Protein AF-A0A5B7KD66-F1 (afdb_monomer_lite)

Sequence (115 aa):
MDEDEEIEGVAVFNARKYSRIQKKREIKENGYCGMDYGKAYIVRVIMCGKEFLKIKFLERKPNDMYDRPKRDDVDDSVDVKCVFCGPIKLVGTTPYQIRCVDVAYKNYKRLKNIF

Foldseek 3Di:
DPPPPPDAQEFEDDPVVLVVQQVPLPDDAQFWFWFPPVDTWIWGFNDDDPFWTWIFTWDQDPPQWTHDGDPPRIDTGHGSLRTQGDRTDHGDHPRGHYPCRRVSRVVSVVVVVVD

Structure (mmCIF, N/CA/C/O backbone):
data_AF-A0A5B7KD66-F1
#
_entry.id   AF-A0A5B7KD66-F1
#
loop_
_atom_site.group_PDB
_atom_site.id
_atom_site.type_symbol
_atom_site.label_atom_id
_atom_site.label_alt_id
_atom_site.label_comp_id
_atom_site.label_asym_id
_atom_site.label_entity_id
_atom_site.label_seq_id
_atom_site.pdbx_PDB_ins_code
_atom_site.Cartn_x
_atom_site.Cartn_y
_atom_site.Cartn_z
_atom_site.occupancy
_atom_site.B_iso_or_equiv
_atom_site.auth_seq_id
_atom_site.auth_comp_id
_atom_site.auth_asym_id
_atom_site.auth_atom_id
_atom_site.pdbx_PDB_model_num
ATOM 1 N N . MET A 1 1 ? 27.378 1.824 9.423 1.00 34.38 1 MET A N 1
ATOM 2 C CA . MET A 1 1 ? 27.303 2.564 8.153 1.00 34.38 1 MET A CA 1
ATOM 3 C C . MET A 1 1 ? 25.932 2.234 7.586 1.00 34.38 1 MET A C 1
ATOM 5 O O . MET A 1 1 ? 25.794 1.258 6.867 1.00 34.38 1 MET A O 1
ATOM 9 N N . ASP A 1 2 ? 24.899 2.910 8.094 1.00 40.75 2 ASP A N 1
ATOM 10 C CA . ASP A 1 2 ? 23.505 2.700 7.676 1.00 40.75 2 ASP A CA 1
ATOM 11 C C . ASP A 1 2 ? 23.204 3.738 6.594 1.00 40.75 2 ASP A C 1
ATOM 13 O O . ASP A 1 2 ? 22.577 4.767 6.843 1.00 40.75 2 ASP A O 1
ATOM 17 N N . GLU A 1 3 ? 23.754 3.506 5.408 1.00 41.06 3 GLU A N 1
ATOM 18 C CA . GLU A 1 3 ? 23.377 4.254 4.217 1.00 41.06 3 GLU A CA 1
ATOM 19 C C . GLU A 1 3 ? 22.092 3.610 3.689 1.00 41.06 3 GLU A C 1
ATOM 21 O O . GLU A 1 3 ? 22.109 2.651 2.919 1.00 41.06 3 GLU A O 1
ATOM 26 N N . ASP A 1 4 ? 20.956 4.096 4.204 1.00 48.22 4 ASP A N 1
ATOM 27 C CA . ASP A 1 4 ? 19.642 3.952 3.572 1.00 48.22 4 ASP A CA 1
ATOM 28 C C . ASP A 1 4 ? 19.744 4.642 2.196 1.00 48.22 4 ASP A C 1
ATOM 30 O O . ASP A 1 4 ? 19.388 5.812 2.043 1.00 48.22 4 ASP A O 1
ATOM 34 N N . GLU A 1 5 ? 20.294 3.944 1.204 1.00 43.81 5 GLU A N 1
ATOM 35 C CA . GLU A 1 5 ? 20.335 4.403 -0.179 1.00 43.81 5 GLU A CA 1
ATOM 36 C C . GLU A 1 5 ? 18.878 4.460 -0.679 1.00 43.81 5 GLU A C 1
ATOM 38 O O . GLU A 1 5 ? 18.277 3.457 -1.073 1.00 43.81 5 GLU A O 1
ATOM 43 N N . GLU A 1 6 ? 18.251 5.639 -0.569 1.00 47.66 6 GLU A N 1
ATOM 44 C CA . GLU A 1 6 ? 16.992 5.962 -1.245 1.00 47.66 6 GLU A CA 1
ATOM 45 C C . GLU A 1 6 ? 17.275 5.981 -2.754 1.00 47.66 6 GLU A C 1
ATOM 47 O O . GLU A 1 6 ? 17.486 7.031 -3.353 1.00 47.66 6 GLU A O 1
ATOM 52 N N . ILE A 1 7 ? 17.323 4.799 -3.370 1.00 48.16 7 ILE A N 1
ATOM 53 C CA . ILE A 1 7 ? 17.432 4.661 -4.821 1.00 48.16 7 ILE A CA 1
ATOM 54 C C . ILE A 1 7 ? 16.129 5.198 -5.429 1.00 48.16 7 ILE A C 1
ATOM 56 O O . ILE A 1 7 ? 15.035 4.729 -5.092 1.00 48.16 7 ILE A O 1
ATOM 60 N N . GLU A 1 8 ? 16.231 6.184 -6.323 1.00 51.34 8 GLU A N 1
ATOM 61 C CA . GLU A 1 8 ? 15.084 6.701 -7.075 1.00 51.34 8 GLU A CA 1
ATOM 62 C C . GLU A 1 8 ? 14.307 5.537 -7.714 1.00 51.34 8 GLU A C 1
ATOM 64 O O . GLU A 1 8 ? 14.876 4.707 -8.420 1.00 51.34 8 GLU A O 1
ATOM 69 N N . GLY A 1 9 ? 13.000 5.433 -7.449 1.00 54.19 9 GLY A N 1
ATOM 70 C CA . GLY A 1 9 ? 12.168 4.345 -7.983 1.00 54.19 9 GLY A CA 1
ATOM 71 C C . GLY A 1 9 ? 11.941 3.149 -7.056 1.00 54.19 9 GLY A C 1
ATOM 72 O O . GLY A 1 9 ? 11.033 2.359 -7.334 1.00 54.19 9 GLY A O 1
ATOM 73 N N . VAL A 1 10 ? 12.698 3.007 -5.956 1.00 63.00 10 VAL A N 1
ATOM 74 C CA . VAL A 1 10 ? 12.619 1.829 -5.074 1.00 63.00 10 VAL A CA 1
ATOM 75 C C . VAL A 1 10 ? 12.223 2.211 -3.648 1.00 63.00 10 VAL A C 1
ATOM 77 O O . VAL A 1 10 ? 12.980 2.833 -2.910 1.00 63.00 10 VAL A O 1
ATOM 80 N N . ALA A 1 11 ? 11.047 1.760 -3.212 1.00 69.88 11 ALA A N 1
ATOM 81 C CA . ALA A 1 11 ? 10.674 1.778 -1.802 1.00 69.88 11 ALA A CA 1
ATOM 82 C C . ALA A 1 11 ? 11.032 0.428 -1.165 1.00 69.88 11 ALA A C 1
ATOM 84 O O . ALA A 1 11 ? 10.485 -0.611 -1.534 1.00 69.88 11 ALA A O 1
ATOM 85 N N . VAL A 1 12 ? 11.946 0.423 -0.195 1.00 68.56 12 VAL A N 1
ATOM 86 C CA . VAL A 1 12 ? 12.336 -0.803 0.517 1.00 68.56 12 VAL A CA 1
ATOM 87 C C . VAL A 1 12 ? 11.723 -0.819 1.897 1.00 68.56 12 VAL A C 1
ATOM 89 O O . VAL A 1 12 ? 11.891 0.122 2.680 1.00 68.56 12 VAL A O 1
ATOM 92 N N . PHE A 1 13 ? 11.054 -1.927 2.224 1.00 66.94 13 PHE A N 1
ATOM 93 C CA . PHE A 1 13 ? 10.554 -2.098 3.565 1.00 66.94 13 PHE A CA 1
ATOM 94 C C . PHE A 1 13 ? 11.652 -2.625 4.541 1.00 66.94 13 PHE A C 1
ATOM 96 O O . PHE A 1 13 ? 11.972 -3.812 4.514 1.00 66.94 13 PHE A O 1
ATOM 103 N N . ASN A 1 14 ? 12.167 -1.799 5.480 1.00 58.78 14 ASN A N 1
ATOM 104 C CA . ASN A 1 14 ? 13.057 -2.208 6.601 1.00 58.78 14 ASN A CA 1
ATOM 105 C C . ASN A 1 14 ? 12.345 -2.410 7.975 1.00 58.78 14 ASN A C 1
ATOM 107 O O . ASN A 1 14 ? 11.767 -1.481 8.548 1.00 58.78 14 ASN A O 1
ATOM 111 N N . ALA A 1 15 ? 12.470 -3.611 8.563 1.00 52.41 15 ALA A N 1
ATOM 112 C CA . ALA A 1 15 ? 11.891 -4.036 9.853 1.00 52.41 15 ALA A CA 1
ATOM 113 C C . ALA A 1 15 ? 12.107 -3.074 11.040 1.00 52.41 15 ALA A C 1
ATOM 115 O O . ALA A 1 15 ? 11.175 -2.838 11.815 1.00 52.41 15 ALA A O 1
ATOM 116 N N . ARG A 1 16 ? 13.305 -2.487 11.189 1.00 55.25 16 ARG A N 1
ATOM 117 C CA . ARG A 1 16 ? 13.604 -1.551 12.295 1.00 55.25 16 ARG A CA 1
ATOM 118 C C . ARG A 1 16 ? 12.860 -0.222 12.148 1.00 55.25 16 ARG A C 1
ATOM 120 O O . ARG A 1 16 ? 12.470 0.378 13.148 1.00 55.25 16 ARG A O 1
ATOM 127 N N . LYS A 1 17 ? 12.624 0.215 10.909 1.00 55.62 17 LYS A N 1
ATOM 128 C CA . LYS A 1 17 ? 11.829 1.405 10.575 1.00 55.62 17 LYS A CA 1
ATOM 129 C C . LYS A 1 17 ? 10.329 1.118 10.788 1.00 55.62 17 LYS A C 1
ATOM 131 O O . LYS A 1 17 ? 9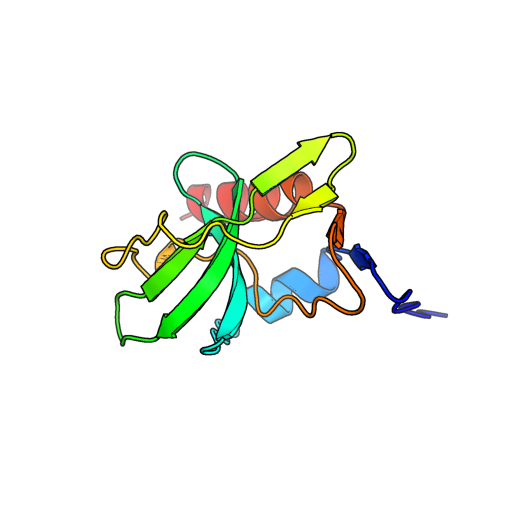.626 1.985 11.304 1.00 55.62 17 LYS A O 1
ATOM 136 N N . TYR A 1 18 ? 9.851 -0.114 10.532 1.00 56.50 18 TYR A N 1
ATOM 137 C CA . TYR A 1 18 ? 8.437 -0.496 10.754 1.00 56.50 18 TYR A CA 1
ATOM 138 C C . TYR A 1 18 ? 7.971 -0.453 12.188 1.00 56.50 18 TYR A C 1
ATOM 140 O O . TYR A 1 18 ? 6.859 0.002 12.422 1.00 56.50 18 TYR A O 1
ATOM 148 N N . SER A 1 19 ? 8.770 -0.911 13.150 1.00 54.12 19 SER A N 1
ATOM 149 C CA . SER A 1 19 ? 8.336 -0.893 14.553 1.00 54.12 19 SER A CA 1
ATOM 150 C C . SER A 1 19 ? 8.062 0.533 15.051 1.00 54.12 19 SER A C 1
ATOM 152 O O . SER A 1 19 ? 7.204 0.739 15.907 1.00 54.12 19 SER A O 1
ATOM 154 N N . ARG A 1 20 ? 8.748 1.534 14.480 1.00 48.31 20 ARG A N 1
ATOM 155 C CA . ARG A 1 20 ? 8.501 2.964 14.722 1.00 48.31 20 ARG A CA 1
ATOM 156 C C . ARG A 1 20 ? 7.306 3.490 13.919 1.00 48.31 20 ARG A C 1
ATOM 158 O O . ARG A 1 20 ? 6.483 4.204 14.483 1.00 48.31 20 ARG A O 1
ATOM 165 N N . ILE A 1 21 ? 7.177 3.098 12.649 1.00 49.00 21 ILE A N 1
ATOM 166 C CA . ILE A 1 21 ? 6.058 3.485 11.771 1.00 49.00 21 ILE A CA 1
ATOM 167 C C . ILE A 1 21 ? 4.714 2.907 12.259 1.00 49.00 21 ILE A C 1
ATOM 169 O O . ILE A 1 21 ? 3.712 3.602 12.262 1.00 49.00 21 ILE A O 1
ATOM 173 N N . GLN A 1 22 ? 4.664 1.672 12.761 1.00 51.59 22 GLN A N 1
ATOM 174 C CA . GLN A 1 22 ? 3.433 1.098 13.324 1.00 51.59 22 GLN A CA 1
ATOM 175 C C . GLN A 1 22 ? 2.950 1.837 14.583 1.00 51.59 22 GLN A C 1
ATOM 177 O O . GLN A 1 22 ? 1.750 1.866 14.851 1.00 51.59 22 GLN A O 1
ATOM 182 N N . LYS A 1 23 ? 3.868 2.453 15.343 1.00 50.34 23 LYS A N 1
ATOM 183 C CA . LYS A 1 23 ? 3.546 3.244 16.544 1.00 50.34 23 LYS A CA 1
ATOM 184 C C . LYS A 1 23 ? 3.011 4.637 16.216 1.00 50.34 23 LYS A C 1
ATOM 186 O O . LYS A 1 23 ? 2.247 5.191 16.997 1.00 50.34 23 LYS A O 1
ATOM 191 N N . LYS A 1 24 ? 3.392 5.192 15.067 1.00 53.00 24 LYS A N 1
ATOM 192 C CA . LYS A 1 24 ? 2.890 6.457 14.533 1.00 53.00 24 LYS A CA 1
ATOM 193 C C . LYS A 1 24 ? 2.147 6.149 13.240 1.00 53.00 24 LYS A C 1
ATOM 195 O O . LYS A 1 24 ? 2.754 6.197 12.178 1.00 53.00 24 LYS A O 1
ATOM 200 N N . ARG A 1 25 ? 0.855 5.807 13.323 1.00 58.59 25 ARG A N 1
ATOM 201 C CA . ARG A 1 25 ? -0.035 5.663 12.153 1.00 58.59 25 ARG A CA 1
ATOM 202 C C . ARG A 1 25 ? -0.193 7.014 11.436 1.00 58.59 25 ARG A C 1
ATOM 204 O O . ARG A 1 25 ? -1.257 7.619 11.456 1.00 58.59 25 ARG A O 1
ATOM 211 N N . GLU A 1 26 ? 0.880 7.528 10.851 1.00 69.94 26 GLU A N 1
ATOM 212 C CA . GLU A 1 26 ? 0.881 8.758 10.073 1.00 69.94 26 GLU A CA 1
ATOM 213 C C . GLU A 1 26 ? 0.348 8.426 8.681 1.00 69.94 26 GLU A C 1
ATOM 215 O O . GLU A 1 26 ? 1.084 8.138 7.741 1.00 69.94 26 GLU A O 1
ATOM 220 N N . ILE A 1 27 ? -0.975 8.418 8.562 1.00 77.94 27 ILE A N 1
ATOM 221 C CA . ILE A 1 27 ? -1.663 8.278 7.284 1.00 77.94 27 ILE A CA 1
ATOM 222 C C . ILE A 1 27 ? -1.864 9.682 6.730 1.00 77.94 27 ILE A C 1
ATOM 224 O O . ILE A 1 27 ? -2.340 10.574 7.427 1.00 77.94 27 ILE A O 1
ATOM 228 N N . LYS A 1 28 ? -1.439 9.891 5.484 1.00 80.44 28 LYS A N 1
ATOM 229 C CA . LYS A 1 28 ? -1.507 11.192 4.816 1.00 80.44 28 LYS A CA 1
ATOM 230 C C . LYS A 1 28 ? -2.384 11.089 3.585 1.00 80.44 28 LYS A C 1
ATOM 232 O O . LYS A 1 28 ? -2.251 10.139 2.813 1.00 80.44 28 LYS A O 1
ATOM 237 N N . GLU A 1 29 ? -3.231 12.091 3.384 1.00 84.50 29 GLU A N 1
ATOM 238 C CA . GLU A 1 29 ? -3.930 12.267 2.115 1.00 84.50 29 GLU A CA 1
ATOM 239 C C . GLU A 1 29 ? -2.926 12.376 0.970 1.00 84.50 29 GLU A C 1
ATOM 241 O O . GLU A 1 29 ? -1.841 12.940 1.118 1.00 84.50 29 GLU A O 1
ATOM 246 N N . ASN A 1 30 ? -3.277 11.789 -0.169 1.00 84.25 30 ASN A N 1
ATOM 247 C CA . ASN A 1 30 ? -2.411 11.605 -1.331 1.00 84.25 30 ASN A CA 1
ATOM 248 C C . ASN A 1 30 ? -1.138 10.774 -1.088 1.00 84.25 30 ASN A C 1
ATOM 250 O O . ASN A 1 30 ? -0.340 10.624 -2.014 1.00 84.25 30 ASN A O 1
ATOM 254 N N . GLY A 1 31 ? -0.959 10.201 0.105 1.00 87.00 31 GLY A N 1
ATOM 255 C CA . GLY 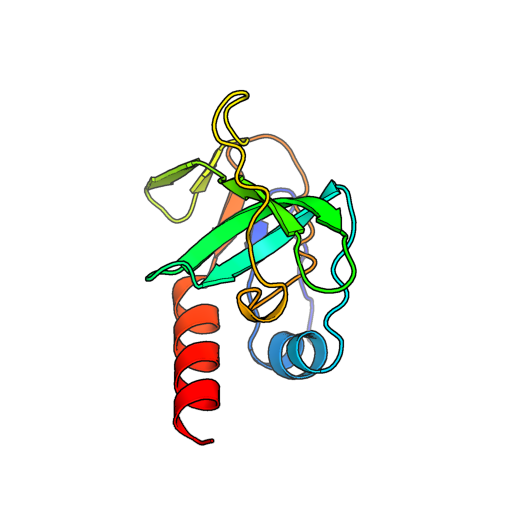A 1 31 ? 0.131 9.286 0.422 1.00 87.00 31 GLY A CA 1
ATOM 256 C C . GLY A 1 31 ? -0.143 7.853 -0.033 1.00 87.00 31 GLY A C 1
ATOM 257 O O . GLY A 1 31 ? -1.265 7.494 -0.394 1.00 87.00 31 GLY A O 1
ATOM 258 N N . TYR A 1 32 ? 0.893 7.018 0.020 1.00 88.31 32 TYR A N 1
ATOM 259 C CA . TYR A 1 32 ? 0.792 5.583 -0.242 1.00 88.31 32 TYR A CA 1
ATOM 260 C C . TYR A 1 32 ? 0.977 4.794 1.052 1.00 88.31 32 TYR A C 1
ATOM 262 O O . TYR A 1 32 ? 1.760 5.188 1.916 1.00 88.31 32 TYR A O 1
ATOM 270 N N . CYS A 1 33 ? 0.273 3.681 1.209 1.00 88.62 33 CYS A N 1
ATOM 271 C CA . CYS A 1 33 ? 0.392 2.814 2.377 1.00 88.62 33 CYS A CA 1
ATOM 272 C C . CYS A 1 33 ? 0.174 1.344 1.999 1.00 88.62 33 CYS A C 1
ATOM 274 O O . CYS A 1 33 ? -0.374 1.032 0.943 1.00 88.62 33 CYS A O 1
ATOM 276 N N . GLY A 1 34 ? 0.656 0.439 2.846 1.00 89.25 34 GLY A N 1
ATOM 277 C CA . GLY A 1 34 ? 0.361 -0.982 2.764 1.00 89.25 34 GLY A CA 1
ATOM 278 C C . GLY A 1 34 ? -0.827 -1.328 3.648 1.00 89.25 34 GLY A C 1
ATOM 279 O O . GLY A 1 34 ? -0.920 -0.873 4.794 1.00 89.25 34 GLY A O 1
ATOM 280 N N . MET A 1 35 ? -1.734 -2.135 3.111 1.00 89.19 35 MET A N 1
ATOM 281 C CA . MET A 1 35 ? -3.031 -2.418 3.706 1.00 89.19 35 MET A CA 1
ATOM 282 C C . MET A 1 35 ? -3.371 -3.913 3.697 1.00 89.19 35 MET A C 1
ATOM 284 O O . MET A 1 35 ? -3.104 -4.613 2.720 1.00 89.19 35 MET A O 1
ATOM 288 N N . ASP A 1 36 ? -3.960 -4.386 4.798 1.00 90.94 36 ASP A N 1
ATOM 289 C CA . ASP A 1 36 ? -4.537 -5.722 4.950 1.00 90.94 36 ASP A CA 1
ATOM 290 C C . ASP A 1 36 ? -5.976 -5.713 4.429 1.00 90.94 36 ASP A C 1
ATOM 292 O O . ASP A 1 36 ? -6.862 -5.131 5.051 1.00 90.94 36 ASP A O 1
ATOM 296 N N . TYR A 1 37 ? -6.203 -6.365 3.292 1.00 87.69 37 TYR A N 1
ATOM 297 C CA . TYR A 1 37 ? -7.534 -6.566 2.711 1.00 87.69 37 TYR A CA 1
ATOM 298 C C . TYR A 1 37 ? -7.710 -8.042 2.339 1.00 87.69 37 TYR A C 1
ATOM 300 O O . TYR A 1 37 ? -7.811 -8.417 1.172 1.00 87.69 37 TYR A O 1
ATOM 308 N N . GLY A 1 38 ? -7.546 -8.918 3.336 1.00 87.12 38 GLY A N 1
ATOM 309 C CA . GLY A 1 38 ? -7.446 -10.376 3.160 1.00 87.12 38 GLY A CA 1
ATOM 310 C C . GLY A 1 38 ? -6.077 -10.848 2.647 1.00 87.12 38 GLY A C 1
ATOM 311 O O . GLY A 1 38 ? -5.688 -11.991 2.871 1.00 87.12 38 GLY A O 1
ATOM 312 N N . LYS A 1 39 ? -5.319 -9.950 2.012 1.00 89.62 39 LYS A N 1
ATOM 313 C CA . LYS A 1 39 ? -3.895 -10.074 1.678 1.00 89.62 39 LYS A CA 1
ATOM 314 C C . LYS A 1 39 ? -3.237 -8.692 1.676 1.00 89.62 39 LYS A C 1
ATOM 316 O O . LYS A 1 39 ? -3.912 -7.681 1.869 1.00 89.62 39 LYS A O 1
ATOM 321 N N . ALA A 1 40 ? -1.925 -8.648 1.452 1.00 89.81 40 ALA A N 1
ATOM 322 C CA . ALA A 1 40 ? -1.185 -7.397 1.361 1.00 89.81 40 ALA A CA 1
ATOM 323 C C . ALA A 1 40 ? -1.474 -6.654 0.049 1.00 89.81 40 ALA A C 1
ATOM 325 O O . ALA A 1 40 ? -1.286 -7.201 -1.041 1.00 89.81 40 ALA A O 1
ATOM 326 N N . TYR A 1 41 ? -1.847 -5.383 0.166 1.00 91.12 41 TYR A N 1
ATOM 327 C CA . TYR A 1 41 ? -1.976 -4.451 -0.950 1.00 91.12 41 TYR A CA 1
ATOM 328 C C . TYR A 1 41 ? -1.163 -3.189 -0.703 1.00 91.12 41 TYR A C 1
ATOM 330 O O . TYR A 1 41 ? -0.951 -2.805 0.444 1.00 91.12 41 TYR A O 1
ATOM 338 N N . ILE A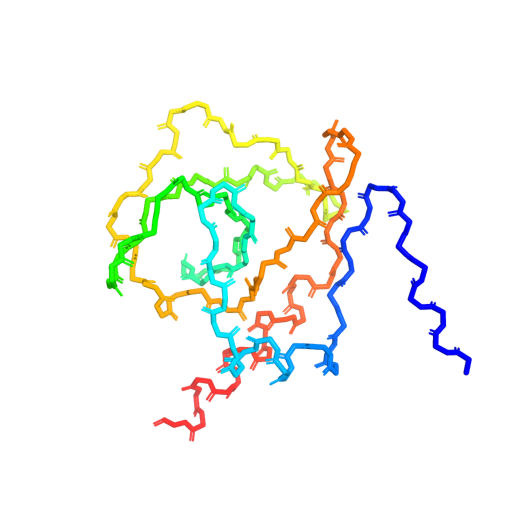 1 42 ? -0.759 -2.524 -1.786 1.00 90.38 42 ILE A N 1
ATOM 339 C CA . ILE A 1 42 ? -0.305 -1.136 -1.738 1.00 90.38 42 ILE A CA 1
ATOM 340 C C . ILE A 1 42 ? -1.429 -0.268 -2.278 1.00 90.38 42 ILE A C 1
ATOM 342 O O . ILE A 1 42 ? -1.994 -0.558 -3.334 1.00 90.38 42 ILE A O 1
ATOM 346 N N . VAL A 1 43 ? -1.762 0.784 -1.544 1.00 90.75 43 VAL A N 1
ATOM 347 C CA . VAL A 1 43 ? -2.875 1.669 -1.867 1.00 90.75 43 VAL A CA 1
ATOM 348 C C . VAL A 1 43 ? -2.430 3.122 -1.812 1.00 90.75 43 VAL A C 1
ATOM 350 O O . VAL A 1 43 ? -1.516 3.482 -1.070 1.00 90.75 43 VAL A O 1
ATOM 353 N N . ARG A 1 44 ? -3.086 3.966 -2.603 1.00 91.62 44 ARG A N 1
ATOM 354 C CA . ARG A 1 44 ? -3.031 5.419 -2.478 1.00 91.62 44 ARG A CA 1
ATOM 355 C C . ARG A 1 44 ? -4.211 5.874 -1.636 1.00 91.62 44 ARG A C 1
ATOM 357 O O . ARG A 1 44 ? -5.351 5.584 -1.986 1.00 91.62 44 ARG A O 1
ATOM 364 N N . VAL A 1 45 ? -3.949 6.633 -0.583 1.00 90.81 45 VAL A N 1
ATOM 365 C CA . VAL A 1 45 ? -4.983 7.297 0.212 1.00 90.81 45 VAL A CA 1
ATOM 366 C C . VAL A 1 45 ? -5.421 8.547 -0.539 1.00 90.81 45 VAL A C 1
ATOM 368 O O . VAL A 1 45 ? -4.617 9.438 -0.795 1.00 90.81 45 VAL A O 1
ATOM 371 N N . ILE A 1 46 ? -6.686 8.608 -0.936 1.00 91.81 46 ILE A N 1
ATOM 372 C CA . ILE A 1 46 ? -7.292 9.805 -1.526 1.00 91.81 46 ILE A CA 1
ATOM 373 C C . ILE A 1 46 ? -7.701 10.764 -0.411 1.00 91.81 46 ILE A C 1
ATOM 375 O O . ILE A 1 46 ? -7.363 11.938 -0.485 1.00 91.81 46 ILE A O 1
ATOM 379 N N . MET A 1 47 ? -8.403 10.257 0.607 1.00 89.94 47 MET A N 1
ATOM 380 C CA . MET A 1 47 ? -8.884 11.044 1.746 1.00 89.94 47 MET A CA 1
ATOM 381 C C . MET A 1 47 ? -8.712 10.271 3.050 1.00 89.94 47 MET A C 1
ATOM 383 O O . MET A 1 47 ? -8.842 9.042 3.067 1.00 89.94 47 MET A O 1
ATOM 387 N N . CYS A 1 48 ? -8.458 11.001 4.136 1.00 87.31 48 CYS A N 1
ATOM 388 C CA . CYS A 1 48 ? -8.276 10.434 5.467 1.00 87.31 48 CYS A CA 1
ATOM 389 C C . CYS A 1 48 ? -9.393 10.906 6.405 1.00 87.31 48 CYS A C 1
ATOM 391 O O . CYS A 1 48 ? -9.346 12.013 6.939 1.00 87.31 48 CYS A O 1
ATOM 393 N N . GLY A 1 49 ? -10.394 10.054 6.628 1.00 84.88 49 GLY A N 1
ATOM 394 C CA . GLY A 1 49 ? -11.366 10.246 7.700 1.00 84.88 49 GLY A CA 1
ATOM 395 C C . GLY A 1 49 ? -10.793 9.853 9.066 1.00 84.88 49 GLY A C 1
ATOM 396 O O . GLY A 1 49 ? -9.658 9.389 9.180 1.00 84.88 49 GLY A O 1
ATOM 397 N N . LYS A 1 50 ? -11.594 10.028 10.127 1.00 83.25 50 LYS A N 1
ATOM 398 C CA . LYS A 1 50 ? -11.202 9.632 11.495 1.00 83.25 50 LYS A CA 1
ATOM 399 C C . LYS A 1 50 ? -11.076 8.115 11.655 1.00 83.25 50 LYS A C 1
ATOM 401 O O . LYS A 1 50 ? -10.149 7.643 12.304 1.00 83.25 50 LYS A O 1
ATOM 406 N N . GLU A 1 51 ? -12.017 7.374 11.078 1.00 87.12 51 GLU A N 1
ATOM 407 C CA . GLU A 1 51 ? -12.097 5.910 11.192 1.00 87.12 51 GLU A CA 1
ATOM 408 C C . GLU A 1 51 ? -11.928 5.215 9.844 1.00 87.12 51 GLU A C 1
ATOM 410 O O . GLU A 1 51 ? -11.380 4.117 9.787 1.00 87.12 51 GLU A O 1
ATOM 415 N N . PHE A 1 52 ? -12.337 5.882 8.763 1.00 90.44 52 PHE A N 1
ATOM 416 C CA . PHE A 1 52 ? -12.358 5.320 7.420 1.00 90.44 52 PHE A CA 1
ATOM 417 C C . PHE A 1 52 ? -11.463 6.095 6.458 1.00 90.44 52 PHE A C 1
ATOM 419 O O . PHE A 1 52 ? -11.282 7.310 6.579 1.00 90.44 52 PHE A O 1
ATOM 426 N N . LEU A 1 53 ? -10.915 5.381 5.483 1.00 90.94 53 LEU A N 1
ATOM 427 C CA . LEU A 1 53 ? -10.086 5.908 4.412 1.00 90.94 53 LEU A CA 1
ATOM 428 C C . LEU A 1 53 ? -10.802 5.744 3.077 1.00 90.94 53 LEU A C 1
ATOM 430 O O . LEU A 1 53 ? -11.397 4.704 2.804 1.00 90.94 53 LEU A O 1
ATOM 434 N N . LYS A 1 54 ? -10.633 6.741 2.206 1.00 93.06 54 LYS A N 1
ATOM 435 C CA . LYS A 1 54 ? -10.903 6.588 0.777 1.00 93.06 54 LYS A CA 1
ATOM 436 C C . LYS A 1 54 ? -9.611 6.267 0.063 1.00 93.06 54 LYS A C 1
ATOM 438 O O . LYS A 1 54 ? -8.675 7.064 0.125 1.00 93.06 54 LYS A O 1
ATOM 443 N N . ILE A 1 55 ? -9.550 5.132 -0.618 1.00 92.81 55 ILE A N 1
ATOM 444 C CA . ILE A 1 55 ? -8.318 4.595 -1.192 1.00 92.81 55 ILE A CA 1
ATOM 445 C C . ILE A 1 55 ? -8.467 4.221 -2.667 1.00 92.81 55 ILE A C 1
ATOM 447 O O . ILE A 1 55 ? -9.571 4.089 -3.189 1.00 92.81 55 ILE A O 1
ATOM 451 N N . LYS A 1 56 ? -7.326 4.022 -3.330 1.00 92.94 56 LYS A N 1
ATOM 452 C CA . LYS A 1 56 ? -7.217 3.309 -4.608 1.00 92.94 56 LYS A CA 1
ATOM 453 C C . LYS A 1 56 ? -6.103 2.283 -4.551 1.00 92.94 56 LYS A C 1
ATOM 455 O O . LYS A 1 56 ? -5.009 2.598 -4.084 1.00 92.94 56 LYS A O 1
ATOM 460 N N . PHE A 1 57 ? -6.344 1.096 -5.086 1.00 91.00 57 PHE A N 1
ATOM 461 C CA . PHE A 1 57 ? -5.340 0.038 -5.141 1.00 91.00 57 PHE A CA 1
ATOM 462 C C . PHE A 1 57 ? -4.321 0.294 -6.251 1.00 91.00 57 PHE A C 1
ATOM 464 O O . PHE A 1 57 ? -4.686 0.645 -7.372 1.00 91.00 57 PHE A O 1
ATOM 471 N N . LEU A 1 58 ? -3.037 0.109 -5.947 1.00 90.62 58 LEU A N 1
ATOM 472 C CA . LEU A 1 58 ? -2.009 0.027 -6.981 1.00 90.62 58 LEU A CA 1
ATOM 473 C C . LEU A 1 58 ? -2.081 -1.357 -7.623 1.00 90.62 58 LEU A C 1
ATOM 475 O O . LEU A 1 58 ? -2.303 -2.364 -6.944 1.00 90.62 58 LEU A O 1
ATOM 479 N N . GLU A 1 59 ? -1.865 -1.413 -8.932 1.00 89.81 59 GLU A N 1
ATOM 480 C CA . GLU A 1 59 ? -1.879 -2.677 -9.660 1.00 89.81 59 GLU A CA 1
ATOM 481 C C . GLU A 1 59 ? -0.539 -3.394 -9.459 1.00 89.81 59 GLU A C 1
ATOM 483 O O . GLU A 1 59 ? 0.498 -2.925 -9.932 1.00 89.81 59 GLU A O 1
ATOM 488 N N . ARG A 1 60 ? -0.549 -4.534 -8.753 1.00 88.50 60 ARG A N 1
ATOM 489 C CA . ARG A 1 60 ? 0.653 -5.360 -8.571 1.00 88.50 60 ARG A CA 1
ATOM 490 C C . ARG A 1 60 ? 1.028 -6.029 -9.896 1.00 88.50 60 ARG A C 1
ATOM 492 O O . ARG A 1 60 ? 0.206 -6.696 -10.521 1.00 88.50 60 ARG A O 1
ATOM 499 N N . LYS A 1 61 ? 2.290 -5.892 -10.278 1.00 89.38 61 LYS A N 1
ATOM 500 C CA . LYS A 1 61 ? 2.947 -6.537 -11.417 1.00 89.38 61 LYS A CA 1
ATOM 501 C C . LYS A 1 61 ? 3.988 -7.555 -10.911 1.00 89.38 61 LYS A C 1
ATOM 503 O O . LYS A 1 61 ? 4.307 -7.562 -9.717 1.00 89.38 61 LYS A O 1
ATOM 508 N N . PRO A 1 62 ? 4.514 -8.440 -11.779 1.00 88.25 62 PRO A N 1
ATOM 509 C CA . PRO A 1 62 ? 5.610 -9.338 -11.413 1.00 88.25 62 PRO A CA 1
ATOM 510 C C . PRO A 1 62 ? 6.826 -8.588 -10.842 1.00 88.25 62 PRO A C 1
ATOM 512 O O . PRO A 1 62 ? 7.025 -7.411 -11.135 1.00 88.25 62 PRO A O 1
ATOM 515 N N . ASN A 1 63 ? 7.658 -9.284 -10.060 1.00 85.56 63 ASN A N 1
ATOM 516 C CA . ASN A 1 63 ? 8.899 -8.752 -9.468 1.00 85.56 63 ASN A CA 1
ATOM 517 C C . ASN A 1 63 ? 8.705 -7.561 -8.506 1.00 85.56 63 ASN A C 1
ATOM 519 O O . ASN A 1 63 ? 9.540 -6.657 -8.458 1.00 85.56 63 ASN A O 1
ATOM 523 N N . ASP A 1 64 ? 7.608 -7.573 -7.739 1.00 85.12 64 ASP A N 1
ATOM 524 C CA . ASP A 1 64 ? 7.260 -6.533 -6.756 1.00 85.12 64 ASP A CA 1
ATOM 525 C C . ASP A 1 64 ? 7.192 -5.115 -7.351 1.00 85.12 64 ASP A C 1
ATOM 527 O O . ASP A 1 64 ? 7.531 -4.113 -6.714 1.00 85.12 64 ASP A O 1
ATOM 531 N N . MET A 1 65 ? 6.734 -5.046 -8.599 1.00 89.00 65 MET A N 1
ATOM 532 C CA . MET A 1 65 ? 6.474 -3.806 -9.316 1.00 89.00 65 MET A CA 1
ATOM 533 C C . MET A 1 65 ? 5.004 -3.399 -9.146 1.00 89.00 65 MET A C 1
ATOM 535 O O . MET A 1 65 ? 4.123 -4.251 -9.031 1.00 89.00 65 MET A O 1
ATOM 539 N N . TYR A 1 66 ? 4.725 -2.099 -9.132 1.00 89.50 66 TYR A N 1
ATOM 540 C CA . TYR A 1 66 ? 3.397 -1.550 -8.870 1.00 89.50 66 TYR A CA 1
ATOM 541 C C . TYR A 1 66 ? 3.091 -0.389 -9.809 1.00 89.50 66 TYR A C 1
ATOM 543 O O . TYR A 1 66 ? 3.786 0.628 -9.807 1.00 89.50 66 TYR A O 1
ATOM 551 N N . ASP A 1 67 ? 2.018 -0.514 -10.581 1.00 89.62 67 ASP A N 1
ATOM 552 C CA . ASP A 1 67 ? 1.536 0.567 -11.434 1.00 89.62 67 ASP A CA 1
ATOM 553 C C . ASP A 1 67 ? 0.605 1.520 -10.688 1.00 89.62 67 ASP A C 1
ATOM 555 O O . ASP A 1 67 ? 0.059 1.220 -9.619 1.00 89.62 67 ASP A O 1
ATOM 559 N N . ARG A 1 68 ? 0.427 2.706 -11.279 1.00 84.12 68 ARG A N 1
ATOM 560 C CA . ARG A 1 68 ? -0.482 3.725 -10.756 1.00 84.12 68 ARG A CA 1
ATOM 561 C C . ARG A 1 68 ? -1.890 3.145 -10.604 1.00 84.12 68 ARG A C 1
ATOM 563 O O . ARG A 1 68 ? -2.318 2.349 -11.440 1.00 84.12 68 ARG A O 1
ATOM 570 N N . PRO A 1 69 ? -2.635 3.595 -9.583 1.00 79.81 69 PRO A N 1
ATOM 571 C CA . PRO A 1 69 ? -4.007 3.158 -9.416 1.00 79.81 69 PRO A CA 1
ATOM 572 C C . PRO A 1 69 ? -4.841 3.485 -10.657 1.00 79.81 69 PRO A C 1
ATOM 574 O O . PRO A 1 69 ? -4.769 4.608 -11.174 1.00 79.81 69 PRO A O 1
ATOM 577 N N . LYS A 1 70 ? -5.667 2.533 -11.103 1.00 73.56 70 LYS A N 1
ATOM 578 C CA . LYS A 1 70 ? -6.659 2.791 -12.153 1.00 73.56 70 LYS A CA 1
ATOM 579 C C . LYS A 1 70 ? -7.679 3.817 -11.659 1.00 73.56 70 LYS A C 1
ATOM 581 O O . LYS A 1 70 ? -7.885 4.004 -10.457 1.00 73.56 70 LYS A O 1
ATOM 586 N N . ARG A 1 71 ? -8.267 4.576 -12.589 1.00 65.62 71 ARG A N 1
ATOM 587 C CA . ARG A 1 71 ? -9.156 5.693 -12.232 1.00 65.62 71 ARG A CA 1
ATOM 588 C C . ARG A 1 71 ? -10.421 5.231 -11.500 1.00 65.62 71 ARG A C 1
ATOM 590 O O . ARG A 1 71 ? -10.887 6.007 -10.665 1.00 65.62 71 ARG A O 1
ATOM 597 N N . ASP A 1 72 ? -10.849 3.992 -11.721 1.00 66.94 72 ASP A N 1
ATOM 598 C CA . ASP A 1 72 ? -12.200 3.535 -11.380 1.00 66.94 72 ASP A CA 1
ATOM 599 C C . ASP A 1 72 ? -12.280 2.635 -10.129 1.00 66.94 72 ASP A C 1
ATOM 601 O O . ASP A 1 72 ? -13.353 2.514 -9.552 1.00 66.94 72 ASP A O 1
ATOM 605 N N . ASP A 1 73 ? -11.160 2.095 -9.628 1.00 76.81 73 ASP A N 1
ATOM 606 C CA . ASP A 1 73 ? -11.149 1.241 -8.424 1.00 76.81 73 ASP A CA 1
ATOM 607 C C . ASP A 1 73 ? -10.939 2.064 -7.145 1.00 76.81 73 ASP A C 1
ATOM 609 O O . ASP A 1 73 ? -9.817 2.214 -6.645 1.00 76.81 73 ASP A O 1
ATOM 613 N N . VAL A 1 74 ? -12.032 2.633 -6.633 1.00 85.25 74 VAL A N 1
ATOM 614 C CA . VAL A 1 74 ? -12.084 3.383 -5.370 1.00 85.25 74 VAL A CA 1
ATOM 615 C C . VAL A 1 74 ? -12.883 2.606 -4.329 1.00 85.25 74 VAL A C 1
ATOM 617 O O . VAL A 1 74 ? -14.020 2.236 -4.596 1.00 85.25 74 VAL A O 1
ATOM 620 N N . ASP A 1 75 ? -12.326 2.448 -3.129 1.00 87.81 75 ASP A N 1
ATOM 621 C CA . ASP A 1 75 ? -13.054 1.982 -1.937 1.00 87.81 75 ASP A CA 1
ATOM 622 C C . ASP A 1 75 ? -13.008 3.095 -0.879 1.00 87.81 75 ASP A C 1
ATOM 624 O O . ASP A 1 75 ? -11.937 3.643 -0.602 1.00 87.81 75 ASP A O 1
ATOM 628 N N . ASP A 1 76 ? -14.162 3.488 -0.344 1.00 86.75 76 ASP A N 1
ATOM 629 C CA . ASP A 1 76 ? -14.326 4.553 0.653 1.00 86.75 76 ASP A CA 1
ATOM 630 C C . ASP A 1 76 ? -14.750 4.060 2.043 1.00 86.75 76 ASP A C 1
ATOM 632 O O . ASP A 1 76 ? -14.946 4.868 2.952 1.00 86.75 76 ASP A O 1
ATOM 636 N N . SER A 1 77 ? -14.814 2.742 2.232 1.00 85.19 77 SER A N 1
ATOM 637 C CA . SER A 1 77 ? -15.320 2.094 3.447 1.00 85.19 77 SER A CA 1
ATOM 638 C C . SER A 1 77 ? -14.228 1.415 4.284 1.00 85.19 77 SER A C 1
ATOM 640 O O . SER A 1 77 ? -14.496 0.601 5.169 1.00 85.19 77 SER A O 1
ATOM 642 N N . VAL A 1 78 ? -12.964 1.749 4.028 1.00 89.25 78 VAL A N 1
ATOM 643 C CA . VAL A 1 78 ? -11.816 1.035 4.592 1.00 89.25 78 VAL A CA 1
ATOM 644 C C . VAL A 1 78 ? -11.462 1.533 5.987 1.00 89.25 78 VAL A C 1
ATOM 646 O O . VAL A 1 78 ? -11.029 2.672 6.137 1.00 89.25 78 VAL A O 1
ATOM 649 N N . ASP A 1 79 ? -11.533 0.662 6.998 1.00 89.69 79 ASP A N 1
ATOM 650 C CA . ASP A 1 79 ? -11.077 0.983 8.358 1.00 89.69 79 ASP A CA 1
ATOM 651 C C . ASP A 1 79 ? -9.565 1.286 8.379 1.00 89.69 79 ASP A C 1
ATOM 653 O O . ASP A 1 79 ? -8.726 0.509 7.908 1.00 89.69 79 ASP A O 1
ATOM 657 N N . VAL A 1 80 ? -9.201 2.411 8.992 1.00 86.75 80 VAL A N 1
ATOM 658 C CA . VAL A 1 80 ? -7.823 2.872 9.208 1.00 86.75 80 VAL A CA 1
ATOM 659 C C . VAL A 1 80 ? -6.920 1.815 9.872 1.00 86.75 80 VAL A C 1
ATOM 661 O O . VAL A 1 80 ? -5.706 1.793 9.661 1.00 86.75 80 VAL A O 1
ATOM 664 N N . LYS A 1 81 ? -7.490 0.894 10.661 1.00 86.25 81 LYS A N 1
ATOM 665 C CA . LYS A 1 81 ? -6.799 -0.230 11.321 1.00 86.25 81 LYS A CA 1
ATOM 666 C C . LYS A 1 81 ? -6.298 -1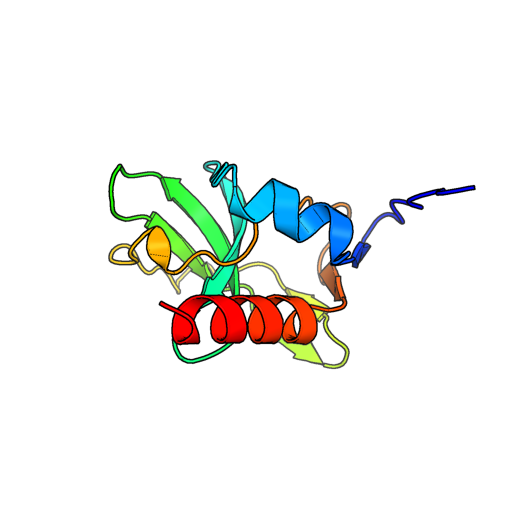.294 10.342 1.00 86.25 81 LYS A C 1
ATOM 668 O O . LYS A 1 81 ? -5.457 -2.111 10.736 1.00 86.25 81 LYS A O 1
ATOM 673 N N . CYS A 1 82 ? -6.797 -1.311 9.107 1.00 87.50 82 CYS A N 1
ATOM 674 C CA . CYS A 1 82 ? -6.311 -2.194 8.049 1.00 87.50 82 CYS A CA 1
ATOM 675 C C . CYS A 1 82 ? -4.957 -1.738 7.492 1.00 87.50 82 CYS A C 1
ATOM 677 O O . CYS A 1 82 ? -4.256 -2.536 6.875 1.00 87.50 82 CYS A O 1
ATOM 679 N N . VAL A 1 83 ? -4.534 -0.495 7.739 1.00 86.56 83 VAL A N 1
ATOM 680 C CA . VAL A 1 83 ? -3.200 -0.024 7.347 1.00 86.56 83 VAL A CA 1
ATOM 681 C C . VAL A 1 83 ? -2.138 -0.689 8.222 1.00 86.56 83 VAL A C 1
ATOM 683 O O . VAL A 1 83 ? -2.112 -0.509 9.441 1.00 86.56 83 VAL A O 1
ATOM 686 N N . PHE A 1 84 ? -1.236 -1.445 7.594 1.00 84.00 84 PHE A N 1
ATOM 687 C CA . PHE A 1 84 ? -0.131 -2.111 8.286 1.00 84.00 84 PHE A CA 1
ATOM 688 C C . PHE A 1 84 ? 1.216 -1.402 8.116 1.00 84.00 84 PHE A C 1
ATOM 690 O O . PHE A 1 84 ? 2.123 -1.620 8.926 1.00 84.00 84 PHE A O 1
ATOM 697 N N . CYS A 1 85 ? 1.370 -0.561 7.087 1.00 79.38 85 CYS A N 1
ATOM 698 C CA . CYS A 1 85 ? 2.555 0.276 6.906 1.00 79.38 85 CYS A CA 1
ATOM 699 C C . CYS A 1 85 ? 2.240 1.563 6.134 1.00 79.38 85 CYS A C 1
ATOM 701 O O . CYS A 1 85 ? 1.365 1.581 5.279 1.00 79.38 85 CYS A O 1
ATOM 703 N N . GLY A 1 86 ? 2.965 2.645 6.408 1.00 73.81 86 GLY A N 1
ATOM 704 C CA . GLY A 1 86 ? 2.812 3.924 5.711 1.00 73.81 86 GLY A CA 1
ATOM 705 C C . GLY A 1 86 ? 3.249 5.107 6.585 1.00 73.81 86 GLY A C 1
ATOM 706 O O . GLY A 1 86 ? 3.333 4.937 7.797 1.00 73.81 86 GLY A O 1
ATOM 707 N N . PRO A 1 87 ? 3.551 6.276 6.001 1.00 79.00 87 PRO A N 1
ATOM 708 C CA . PRO A 1 87 ? 3.452 6.578 4.579 1.00 79.00 87 PRO A CA 1
ATOM 709 C C . PRO A 1 87 ? 4.662 6.024 3.807 1.00 79.00 87 PRO A C 1
ATOM 711 O O . PRO A 1 87 ? 5.803 6.100 4.257 1.00 79.00 87 PRO A O 1
ATOM 714 N N . ILE A 1 88 ? 4.405 5.441 2.638 1.00 81.62 88 ILE A N 1
ATOM 715 C CA . ILE A 1 88 ? 5.415 4.960 1.697 1.00 81.62 88 ILE A CA 1
ATOM 716 C C . ILE A 1 88 ? 5.749 6.119 0.766 1.00 81.62 88 ILE A C 1
ATOM 718 O O . ILE A 1 88 ? 4.875 6.655 0.081 1.00 81.62 88 ILE A O 1
ATOM 722 N N . LYS A 1 89 ? 7.022 6.505 0.736 1.00 77.25 89 LYS A N 1
ATOM 723 C CA . LYS A 1 89 ? 7.527 7.484 -0.221 1.00 77.25 89 LYS A CA 1
ATOM 724 C C . LYS A 1 89 ? 7.829 6.749 -1.526 1.00 77.25 89 LYS A C 1
ATOM 726 O O . LYS A 1 89 ? 8.739 5.930 -1.571 1.00 77.25 89 LYS A O 1
ATOM 731 N N . LEU A 1 90 ? 7.037 7.013 -2.560 1.00 78.19 90 LEU A N 1
ATOM 732 C CA . LEU A 1 90 ? 7.297 6.532 -3.916 1.00 78.19 90 LEU A CA 1
ATOM 733 C C . LEU A 1 90 ? 7.967 7.666 -4.693 1.00 78.19 90 LEU A C 1
ATOM 735 O O . LEU A 1 90 ? 7.374 8.732 -4.855 1.00 78.19 90 LEU A O 1
ATOM 739 N N . VAL A 1 91 ? 9.208 7.450 -5.122 1.00 70.94 91 VAL A N 1
ATOM 740 C CA . VAL A 1 91 ? 9.997 8.394 -5.931 1.00 70.94 91 VAL A CA 1
ATOM 741 C C . VAL A 1 91 ? 10.097 7.832 -7.349 1.00 70.94 91 VAL A C 1
ATOM 743 O O . VAL A 1 91 ? 10.116 6.617 -7.506 1.00 70.94 91 VAL A O 1
ATOM 746 N N . GLY A 1 92 ? 10.145 8.685 -8.373 1.00 73.25 92 GLY A N 1
ATOM 747 C CA . GLY A 1 92 ? 10.290 8.262 -9.771 1.00 73.25 92 GLY A CA 1
ATOM 748 C C . GLY A 1 92 ? 8.971 8.041 -10.526 1.00 73.25 92 GLY A C 1
ATOM 749 O O . GLY A 1 92 ? 7.899 8.511 -10.126 1.00 73.25 92 GLY A O 1
ATOM 750 N N . THR A 1 93 ? 9.062 7.358 -11.666 1.00 77.06 93 THR A N 1
ATOM 751 C CA . THR A 1 93 ? 7.948 7.084 -12.588 1.00 77.06 93 THR A CA 1
ATOM 752 C C . THR A 1 93 ? 7.470 5.635 -12.474 1.00 77.06 93 THR A C 1
ATOM 754 O O . THR A 1 93 ? 8.204 4.753 -12.044 1.00 77.06 93 THR A O 1
ATOM 757 N N . THR A 1 94 ? 6.202 5.386 -12.814 1.00 78.31 94 THR A N 1
ATOM 758 C CA . THR A 1 94 ? 5.637 4.029 -12.813 1.00 78.31 94 THR A CA 1
ATOM 759 C C . THR A 1 94 ? 6.243 3.162 -13.914 1.00 78.31 94 THR A C 1
ATOM 761 O O . THR A 1 94 ? 6.457 3.687 -15.010 1.00 78.31 94 THR A O 1
ATOM 764 N N . PRO A 1 95 ? 6.401 1.847 -13.684 1.00 85.88 95 PRO A N 1
ATOM 765 C CA . PRO A 1 95 ? 6.016 1.108 -12.471 1.00 85.88 95 PRO A CA 1
ATOM 766 C C . PRO A 1 95 ? 6.986 1.316 -11.288 1.00 85.88 95 PRO A C 1
ATOM 768 O O . PRO A 1 95 ? 8.197 1.352 -11.469 1.00 85.88 95 PRO A O 1
ATOM 771 N N . TYR A 1 96 ? 6.456 1.418 -10.064 1.00 87.50 96 TYR A N 1
ATOM 772 C CA . TYR A 1 96 ? 7.235 1.568 -8.826 1.00 87.50 96 TYR A CA 1
ATOM 773 C C . TYR A 1 96 ? 7.731 0.216 -8.320 1.00 87.50 96 TYR A C 1
ATOM 775 O O . TYR A 1 96 ? 6.934 -0.717 -8.233 1.00 87.50 96 TYR A O 1
ATOM 783 N N . GLN A 1 97 ? 8.989 0.106 -7.891 1.00 87.31 97 GLN A N 1
ATOM 784 C CA . GLN A 1 97 ? 9.453 -1.104 -7.216 1.00 87.31 97 GLN A CA 1
ATOM 785 C C . GLN A 1 97 ? 9.267 -0.970 -5.702 1.00 87.31 97 GLN A C 1
ATOM 787 O O . GLN A 1 97 ? 9.821 -0.063 -5.083 1.00 87.31 97 GLN A O 1
ATOM 792 N N . ILE A 1 98 ? 8.507 -1.877 -5.082 1.00 85.69 98 ILE A N 1
ATOM 793 C CA . ILE A 1 98 ? 8.257 -1.848 -3.634 1.00 85.69 98 ILE A CA 1
ATOM 794 C C . ILE A 1 98 ? 8.641 -3.193 -3.027 1.00 85.69 98 ILE A C 1
ATOM 796 O O . ILE A 1 98 ? 7.887 -4.159 -3.082 1.00 85.69 98 ILE A O 1
ATOM 800 N N . ARG A 1 99 ? 9.828 -3.261 -2.425 1.00 83.94 99 ARG A N 1
ATOM 801 C CA . ARG A 1 99 ? 10.407 -4.516 -1.929 1.00 83.94 99 ARG A CA 1
ATOM 802 C C . ARG A 1 99 ? 9.983 -4.814 -0.498 1.00 83.94 99 ARG A C 1
ATOM 804 O O . ARG A 1 99 ? 9.786 -3.907 0.309 1.00 83.94 99 ARG A O 1
ATOM 811 N N . CYS A 1 100 ? 9.946 -6.103 -0.160 1.00 83.69 100 CYS A N 1
ATOM 812 C CA . CYS A 1 100 ? 9.702 -6.615 1.195 1.00 83.69 100 CYS A CA 1
ATOM 813 C 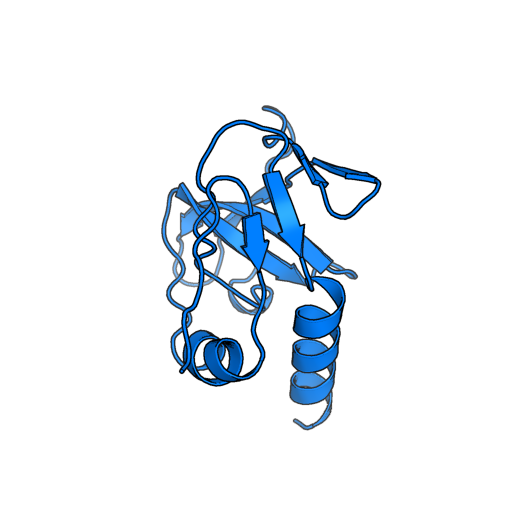C . CYS A 1 100 ? 8.271 -6.386 1.733 1.00 83.69 100 CYS A C 1
ATOM 815 O O . CYS A 1 100 ? 8.056 -6.431 2.948 1.00 83.69 100 CYS A O 1
ATOM 817 N N . VAL A 1 101 ? 7.277 -6.196 0.852 1.00 84.56 101 VAL A N 1
ATOM 818 C CA . VAL A 1 101 ? 5.853 -6.028 1.225 1.00 84.56 101 VAL A CA 1
ATOM 819 C C . VAL A 1 101 ? 5.360 -7.232 2.031 1.00 84.56 101 VAL A C 1
ATOM 821 O O . VAL A 1 101 ? 4.780 -7.074 3.105 1.00 84.56 101 VAL A O 1
ATOM 824 N N . ASP A 1 102 ? 5.661 -8.443 1.556 1.00 85.50 102 ASP A N 1
ATOM 825 C CA . ASP A 1 102 ? 5.230 -9.689 2.196 1.00 85.50 102 ASP A CA 1
ATOM 826 C C . ASP A 1 102 ? 5.863 -9.879 3.584 1.00 85.50 102 ASP A C 1
ATOM 828 O O . ASP A 1 102 ? 5.226 -10.408 4.496 1.00 85.50 102 ASP A O 1
ATOM 832 N N . VAL A 1 103 ? 7.098 -9.407 3.785 1.00 83.94 103 VAL A N 1
ATOM 833 C CA . VAL A 1 103 ? 7.771 -9.438 5.094 1.00 83.94 103 VAL A CA 1
ATOM 834 C C . VAL A 1 103 ? 7.082 -8.482 6.069 1.00 83.94 103 VAL A C 1
ATOM 836 O O . VAL A 1 103 ? 6.778 -8.867 7.201 1.00 83.94 103 VAL A O 1
ATOM 839 N N . ALA A 1 104 ? 6.790 -7.253 5.632 1.00 82.38 104 ALA A N 1
ATOM 840 C CA . ALA A 1 104 ? 6.063 -6.274 6.438 1.00 82.38 104 ALA A CA 1
ATOM 841 C C . ALA A 1 104 ? 4.665 -6.789 6.825 1.00 82.38 104 ALA A C 1
ATOM 843 O O . ALA A 1 104 ? 4.275 -6.705 7.993 1.00 82.38 104 ALA A O 1
ATOM 844 N N . TYR A 1 105 ? 3.951 -7.398 5.875 1.00 86.94 105 TYR A N 1
ATOM 845 C CA . TYR A 1 105 ? 2.631 -7.975 6.109 1.00 86.94 105 TYR A CA 1
ATOM 846 C C . TYR A 1 105 ? 2.662 -9.147 7.098 1.00 86.94 105 TYR A C 1
ATOM 848 O O . TYR A 1 105 ? 1.895 -9.158 8.062 1.00 86.94 105 TYR A O 1
ATOM 856 N N . LYS A 1 106 ? 3.594 -10.099 6.938 1.00 86.31 106 LYS A N 1
ATOM 857 C CA . LYS A 1 106 ? 3.768 -11.223 7.880 1.00 86.31 106 LYS A CA 1
ATOM 858 C C . LYS A 1 106 ? 4.020 -10.738 9.309 1.00 86.31 106 LYS A C 1
ATOM 860 O O . LYS A 1 106 ? 3.418 -11.260 10.247 1.00 86.31 106 LYS A O 1
ATOM 865 N N . ASN A 1 107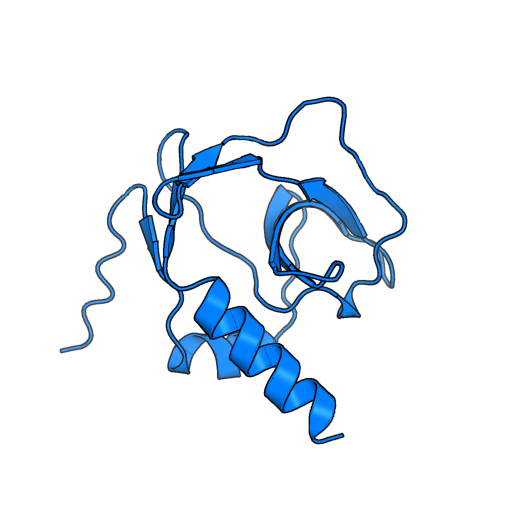 ? 4.857 -9.715 9.480 1.00 82.31 107 ASN A N 1
ATOM 866 C CA . ASN A 1 107 ? 5.123 -9.125 10.794 1.00 82.31 107 ASN A CA 1
ATOM 867 C C . ASN A 1 107 ? 3.875 -8.470 11.401 1.00 82.31 107 ASN A C 1
ATOM 869 O O . ASN A 1 107 ? 3.600 -8.666 12.583 1.00 82.31 107 ASN A O 1
ATOM 873 N N . TYR A 1 108 ? 3.090 -7.744 10.601 1.00 81.69 108 TYR A N 1
ATOM 874 C CA . TYR A 1 108 ? 1.815 -7.179 11.046 1.00 81.69 108 TYR A CA 1
ATOM 875 C C . TYR A 1 108 ? 0.826 -8.256 11.503 1.00 81.69 108 TYR A C 1
ATOM 877 O O . TYR A 1 108 ? 0.274 -8.145 12.597 1.00 81.69 108 TYR A O 1
ATOM 885 N N . LYS A 1 109 ? 0.640 -9.327 10.719 1.00 85.19 109 LYS A N 1
ATOM 886 C CA . LYS A 1 109 ? -0.254 -10.436 11.095 1.00 85.19 109 LYS A CA 1
ATOM 887 C C . LYS A 1 109 ? 0.215 -11.131 12.370 1.00 85.19 109 LYS A C 1
ATOM 889 O O . LYS A 1 109 ? -0.607 -11.421 13.232 1.00 85.19 109 LYS A O 1
ATOM 894 N N . ARG A 1 110 ? 1.528 -11.338 12.528 1.00 81.75 110 ARG A N 1
ATOM 895 C CA . ARG A 1 110 ? 2.099 -11.913 13.752 1.00 81.75 110 ARG A CA 1
ATOM 896 C C . ARG A 1 110 ? 1.778 -11.059 14.977 1.00 81.75 110 ARG A C 1
ATOM 898 O O . ARG A 1 110 ? 1.370 -11.613 15.984 1.00 81.75 110 ARG A O 1
ATOM 905 N N . LEU A 1 111 ? 1.923 -9.737 14.888 1.00 74.19 111 LEU A N 1
ATOM 906 C CA . LEU A 1 111 ? 1.584 -8.833 15.992 1.00 74.19 111 LEU A CA 1
ATOM 907 C C . LEU A 1 111 ? 0.082 -8.814 16.289 1.00 74.19 111 LEU A C 1
ATOM 909 O O . LEU A 1 111 ? -0.290 -8.794 17.455 1.00 74.19 111 LEU A O 1
ATOM 913 N N . LYS A 1 112 ? -0.776 -8.863 15.263 1.00 72.25 112 LYS A N 1
ATOM 914 C CA . LYS A 1 112 ? -2.235 -8.912 15.441 1.00 72.25 112 LYS A CA 1
ATOM 915 C C . LYS A 1 112 ? -2.739 -10.197 16.100 1.00 72.25 112 LYS A C 1
ATOM 917 O O . LYS A 1 112 ? -3.773 -10.138 16.735 1.00 72.25 112 LYS A O 1
ATOM 922 N N . ASN A 1 113 ? -2.038 -11.319 15.935 1.00 64.94 113 ASN A N 1
ATOM 923 C CA . ASN A 1 113 ? -2.416 -12.610 16.525 1.00 64.94 113 ASN A CA 1
ATOM 924 C C . ASN A 1 113 ? -1.862 -12.822 17.947 1.00 64.94 113 ASN A C 1
ATOM 926 O O . ASN A 1 113 ? -2.100 -13.869 18.540 1.00 64.94 113 ASN A O 1
ATOM 930 N N . ILE A 1 114 ? -1.050 -11.892 18.455 1.00 53.34 114 ILE A N 1
ATOM 931 C CA . ILE A 1 114 ? -0.478 -11.952 19.812 1.00 53.34 114 ILE A CA 1
ATOM 932 C C . ILE A 1 114 ? -1.374 -11.209 20.827 1.00 53.34 114 ILE A C 1
ATOM 934 O O . ILE A 1 114 ? -1.175 -11.353 22.031 1.00 53.34 114 ILE A O 1
ATOM 938 N N . PHE A 1 115 ? -2.374 -10.464 20.351 1.00 40.62 115 PHE A N 1
ATOM 939 C CA . PHE A 1 115 ? -3.401 -9.783 21.144 1.00 40.62 115 PHE A CA 1
ATOM 940 C C . PHE A 1 115 ? -4.786 -10.300 20.756 1.00 40.62 115 PHE A C 1
ATOM 942 O O . PHE A 1 115 ? -5.699 -10.163 21.596 1.00 40.62 115 PHE A O 1
#

pLDDT: mean 76.98, std 15.27, range [34.38, 93.06]

Secondary structure (DSSP, 8-state):
-------TTEEE--HHHHHHHTTS----TT-EEEEESSSEEEEEEEEE-SSEEEEEE-EEETTTEEEPPPSS-EEEEEEGGGEEEEEE---SSSSEEEETHHHHHHHHHHHHT--

Organism: Portunus trituberculatus (NCBI:txid210409)

Radius of gyration: 13.65 Å; chains: 1; bounding box: 43×25×34 Å